Protein AF-A0A958SCT6-F1 (afdb_monomer_lite)

Radius of gyration: 17.22 Å; chains: 1; bounding box: 37×22×54 Å

Structure (mmCIF, N/CA/C/O backbone):
data_AF-A0A958SCT6-F1
#
_entry.id   AF-A0A958SCT6-F1
#
loop_
_atom_site.group_PDB
_atom_site.id
_atom_site.type_symbol
_atom_site.label_atom_id
_atom_site.label_alt_id
_atom_site.label_comp_id
_atom_site.label_asym_id
_atom_site.label_entity_id
_atom_site.label_seq_id
_atom_site.pdbx_PDB_ins_code
_atom_site.Cartn_x
_atom_site.Cartn_y
_atom_site.Cartn_z
_atom_site.occupancy
_atom_site.B_iso_or_equiv
_atom_site.auth_seq_id
_atom_site.auth_comp_id
_atom_site.auth_asym_id
_atom_site.auth_atom_id
_atom_site.pdbx_PDB_model_num
ATOM 1 N N . MET A 1 1 ? 23.611 -3.079 -30.876 1.00 68.25 1 MET A N 1
ATOM 2 C CA . MET A 1 1 ? 22.134 -3.069 -31.005 1.00 68.25 1 MET A CA 1
ATOM 3 C C . MET A 1 1 ? 21.491 -4.403 -30.625 1.00 68.25 1 MET A C 1
ATOM 5 O O . MET A 1 1 ? 20.599 -4.381 -29.790 1.00 68.25 1 MET A O 1
ATOM 9 N N . GLN A 1 2 ? 21.957 -5.552 -31.136 1.00 84.19 2 GLN A N 1
ATOM 10 C CA . GLN A 1 2 ? 21.370 -6.868 -30.806 1.00 84.19 2 GLN A CA 1
ATOM 11 C C . GLN A 1 2 ? 21.417 -7.214 -29.305 1.00 84.19 2 GLN A C 1
ATOM 13 O O . GLN A 1 2 ? 20.408 -7.617 -28.747 1.00 84.19 2 GLN A O 1
ATOM 18 N N . PHE A 1 3 ? 22.535 -6.954 -28.622 1.00 82.69 3 PHE A N 1
ATOM 19 C CA . PHE A 1 3 ? 22.671 -7.235 -27.185 1.00 82.69 3 PHE A CA 1
ATOM 20 C C . PHE A 1 3 ? 21.696 -6.433 -26.299 1.00 82.69 3 PHE A C 1
ATOM 22 O O . PHE A 1 3 ? 21.081 -6.975 -25.386 1.00 82.69 3 PHE A O 1
ATOM 29 N N . ILE A 1 4 ? 21.498 -5.146 -26.609 1.00 85.31 4 ILE A N 1
ATOM 30 C CA . ILE A 1 4 ? 20.549 -4.272 -25.896 1.00 85.31 4 ILE A CA 1
ATOM 31 C C . ILE A 1 4 ? 19.111 -4.758 -26.122 1.00 85.31 4 ILE A C 1
ATOM 33 O O . ILE A 1 4 ? 18.327 -4.824 -25.178 1.00 85.31 4 ILE A O 1
ATOM 37 N N . HIS A 1 5 ? 18.781 -5.161 -27.352 1.00 87.06 5 HIS A N 1
ATOM 38 C CA . HIS A 1 5 ? 17.481 -5.743 -27.680 1.00 87.06 5 HIS A CA 1
ATOM 39 C C . HIS A 1 5 ? 17.220 -7.053 -26.915 1.00 87.06 5 HIS A C 1
ATOM 41 O O . HIS A 1 5 ? 16.136 -7.224 -26.358 1.00 87.06 5 HIS A O 1
ATOM 47 N N . SER A 1 6 ? 18.218 -7.937 -26.807 1.00 84.81 6 SER A N 1
ATOM 48 C CA . SER A 1 6 ? 18.113 -9.173 -26.019 1.00 84.81 6 SER A CA 1
ATOM 49 C C . SER A 1 6 ? 17.880 -8.902 -24.531 1.00 84.81 6 SER A C 1
ATOM 51 O O . SER A 1 6 ? 17.065 -9.573 -23.908 1.00 84.81 6 SER A O 1
ATOM 53 N N . ILE A 1 7 ? 18.540 -7.893 -23.953 1.00 85.44 7 ILE A N 1
ATOM 54 C CA . ILE A 1 7 ? 18.320 -7.499 -22.551 1.00 85.44 7 ILE A CA 1
ATOM 55 C C . ILE A 1 7 ? 16.903 -6.951 -22.346 1.00 85.44 7 ILE A C 1
ATOM 57 O O . ILE A 1 7 ? 16.201 -7.381 -21.433 1.00 85.44 7 ILE A O 1
ATOM 61 N N . LEU A 1 8 ? 16.455 -6.034 -23.206 1.00 86.69 8 LEU A N 1
ATOM 62 C CA . LEU A 1 8 ? 15.123 -5.425 -23.109 1.00 86.69 8 LEU A CA 1
ATOM 63 C C . LEU A 1 8 ? 13.996 -6.456 -23.221 1.00 86.69 8 LEU A C 1
ATOM 65 O O . LEU A 1 8 ? 13.008 -6.352 -22.503 1.00 86.69 8 LEU A O 1
ATOM 69 N N . THR A 1 9 ? 14.150 -7.455 -24.089 1.00 90.38 9 THR A N 1
ATOM 70 C CA . THR A 1 9 ? 13.134 -8.494 -24.331 1.00 90.38 9 THR A CA 1
ATOM 71 C C . THR A 1 9 ? 13.124 -9.609 -23.287 1.00 90.38 9 THR A C 1
ATOM 73 O O . THR A 1 9 ? 12.136 -10.329 -23.196 1.00 90.38 9 THR A O 1
ATOM 76 N N . THR A 1 10 ? 14.171 -9.747 -22.471 1.00 87.19 10 THR A N 1
ATOM 77 C CA . THR A 1 10 ? 14.251 -10.788 -21.430 1.00 87.19 10 THR A CA 1
ATOM 78 C C . THR A 1 10 ? 14.034 -10.219 -20.030 1.00 87.19 10 THR A C 1
ATOM 80 O O . THR A 1 10 ? 13.172 -10.689 -19.291 1.00 87.19 10 THR A O 1
ATOM 83 N N . ILE A 1 11 ? 14.767 -9.165 -19.675 1.00 91.94 11 ILE A N 1
ATOM 84 C CA . ILE A 1 11 ? 14.757 -8.581 -18.329 1.00 91.94 11 ILE A CA 1
ATOM 85 C C . ILE A 1 11 ? 13.561 -7.640 -18.138 1.00 91.94 11 ILE A C 1
ATOM 87 O O . ILE A 1 11 ? 12.952 -7.617 -17.069 1.00 91.94 11 ILE A O 1
ATOM 91 N N . GLY A 1 12 ? 13.186 -6.889 -19.178 1.00 91.12 12 GLY A N 1
ATOM 92 C CA . GLY A 1 12 ? 12.049 -5.964 -19.127 1.00 91.12 12 GLY A CA 1
ATOM 93 C C . GLY A 1 12 ? 10.731 -6.655 -18.746 1.00 91.12 12 GLY A C 1
ATOM 94 O O . GLY A 1 12 ? 10.114 -6.264 -17.751 1.00 91.12 12 GLY A O 1
ATOM 95 N N . PRO A 1 13 ? 10.312 -7.712 -19.470 1.00 93.38 13 PRO A N 1
ATOM 96 C CA . PRO A 1 13 ? 9.092 -8.450 -19.154 1.00 93.38 13 PRO A CA 1
ATOM 97 C C . PRO A 1 13 ? 9.097 -9.083 -17.764 1.00 93.38 13 PRO A C 1
ATOM 99 O O . PRO A 1 13 ? 8.051 -9.115 -17.124 1.00 93.38 13 PRO A O 1
ATOM 102 N N . PHE A 1 14 ? 10.254 -9.543 -17.273 1.00 92.69 14 PHE A N 1
ATOM 103 C CA . PHE A 1 14 ? 10.368 -10.103 -15.927 1.00 92.69 14 PHE A CA 1
ATOM 104 C C . PHE A 1 14 ? 9.950 -9.090 -14.854 1.00 92.69 14 PHE A C 1
ATOM 106 O O . PHE A 1 14 ? 9.075 -9.382 -14.042 1.00 92.69 14 PHE A O 1
ATOM 113 N N . PHE A 1 15 ? 10.514 -7.878 -14.878 1.00 92.62 15 PHE A N 1
ATOM 114 C CA . PHE A 1 15 ? 10.157 -6.844 -13.904 1.00 92.62 15 PHE A CA 1
ATOM 115 C C . PHE A 1 15 ? 8.728 -6.332 -14.080 1.00 92.62 15 PHE A C 1
ATOM 117 O O . PHE A 1 15 ? 8.076 -6.008 -13.090 1.00 92.62 15 PHE A O 1
ATOM 124 N N . LEU A 1 16 ? 8.222 -6.292 -15.315 1.00 91.75 16 LEU A N 1
ATOM 125 C CA . LEU A 1 16 ? 6.832 -5.933 -15.579 1.00 91.75 16 LEU A CA 1
ATOM 126 C C . LEU A 1 16 ? 5.868 -6.961 -14.971 1.00 91.75 16 LEU A C 1
ATOM 128 O O . LEU A 1 16 ? 4.953 -6.579 -14.245 1.00 91.75 16 LEU A O 1
ATOM 132 N N . LEU A 1 17 ? 6.094 -8.255 -15.214 1.00 94.06 17 LEU A N 1
ATOM 133 C CA . LEU A 1 17 ? 5.283 -9.334 -14.645 1.00 94.06 17 LEU A CA 1
ATOM 134 C C . LEU A 1 17 ? 5.379 -9.368 -13.122 1.00 94.06 17 LEU A C 1
ATOM 136 O O . LEU A 1 17 ? 4.355 -9.495 -12.456 1.00 94.06 17 LEU A O 1
ATOM 140 N N . LEU A 1 18 ? 6.582 -9.206 -12.568 1.00 93.75 18 LEU A N 1
ATOM 141 C CA . LEU A 1 18 ? 6.782 -9.138 -11.124 1.00 93.75 18 LEU A CA 1
ATOM 142 C C . LEU A 1 18 ? 6.045 -7.938 -10.513 1.00 93.75 18 LEU A C 1
ATOM 144 O O . LEU A 1 18 ? 5.384 -8.086 -9.490 1.00 93.75 18 LEU A O 1
ATOM 148 N N . GLY A 1 19 ? 6.095 -6.771 -11.160 1.00 92.50 19 GLY A N 1
ATOM 149 C CA . GLY A 1 19 ? 5.351 -5.586 -10.734 1.00 92.50 19 GLY A CA 1
ATOM 150 C C . GLY A 1 19 ? 3.836 -5.809 -10.735 1.00 92.50 19 GLY A C 1
ATOM 151 O O . GLY A 1 19 ? 3.167 -5.469 -9.762 1.00 92.50 19 GLY A O 1
ATOM 152 N N . VAL A 1 20 ? 3.295 -6.438 -11.785 1.00 94.00 20 VAL A N 1
ATOM 153 C CA . VAL A 1 20 ? 1.867 -6.795 -11.857 1.00 94.00 20 VAL A CA 1
ATOM 154 C C . VAL A 1 20 ? 1.492 -7.819 -10.783 1.00 94.00 20 VAL A C 1
ATOM 156 O O . VAL A 1 20 ? 0.466 -7.656 -10.128 1.00 94.00 20 VAL A O 1
ATOM 159 N N . LEU A 1 21 ? 2.318 -8.846 -10.567 1.00 95.62 21 LEU A N 1
ATOM 160 C CA . LEU A 1 21 ? 2.086 -9.867 -9.545 1.00 95.62 21 LEU A CA 1
ATOM 161 C C . LEU A 1 21 ? 2.007 -9.245 -8.146 1.00 95.62 21 LEU A C 1
ATOM 163 O O . LEU A 1 21 ? 1.055 -9.513 -7.417 1.00 95.62 21 LEU A O 1
ATOM 167 N N . ILE A 1 22 ? 2.975 -8.391 -7.796 1.00 94.69 22 ILE A N 1
ATOM 168 C CA . ILE A 1 22 ? 2.999 -7.687 -6.509 1.00 94.69 22 ILE A CA 1
ATOM 169 C C . ILE A 1 22 ? 1.772 -6.781 -6.381 1.00 94.69 22 ILE A C 1
ATOM 171 O O . ILE A 1 22 ? 1.088 -6.827 -5.366 1.00 94.69 22 ILE A O 1
ATOM 175 N N . PHE A 1 23 ? 1.440 -6.008 -7.421 1.00 94.69 23 PHE A N 1
ATOM 176 C CA . PHE A 1 23 ? 0.243 -5.166 -7.417 1.00 94.69 23 PHE A CA 1
ATOM 177 C C . PHE A 1 23 ? -1.023 -5.973 -7.100 1.00 94.69 23 PHE A C 1
ATOM 179 O O . PHE A 1 23 ? -1.796 -5.584 -6.227 1.00 94.69 23 PHE A O 1
ATOM 186 N N . VAL A 1 24 ? -1.226 -7.105 -7.782 1.00 96.44 24 VAL A N 1
ATOM 187 C CA . VAL A 1 24 ? -2.394 -7.969 -7.562 1.00 96.44 24 VAL A CA 1
ATOM 188 C C . VAL A 1 24 ? -2.377 -8.582 -6.159 1.00 96.44 24 VAL A C 1
ATOM 190 O O . VAL A 1 24 ? -3.428 -8.657 -5.529 1.00 96.44 24 VAL A O 1
ATOM 193 N N . HIS A 1 25 ? -1.210 -8.984 -5.652 1.00 95.94 25 HIS A N 1
ATOM 194 C CA . HIS A 1 25 ? -1.057 -9.534 -4.304 1.00 95.94 25 HIS A CA 1
ATOM 195 C C . HIS A 1 25 ? -1.473 -8.528 -3.220 1.00 95.94 25 HIS A C 1
ATOM 197 O O . HIS A 1 25 ? -2.368 -8.810 -2.420 1.00 95.94 25 HIS A O 1
ATOM 2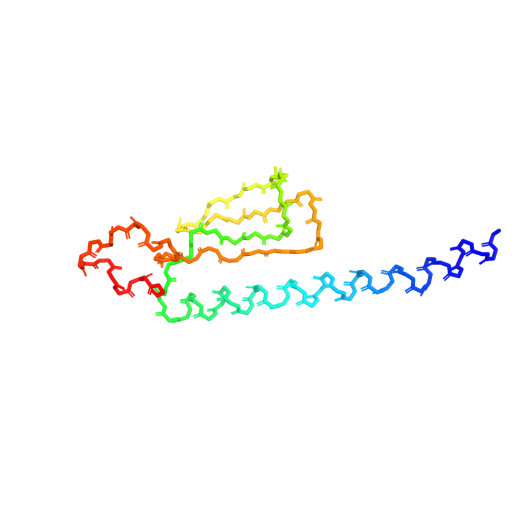03 N N . GLU A 1 26 ? -0.899 -7.323 -3.246 1.00 96.44 26 GLU A N 1
ATOM 204 C CA . GLU A 1 26 ? -1.226 -6.260 -2.288 1.00 96.44 26 GLU A CA 1
ATOM 205 C C . GLU A 1 26 ? -2.686 -5.820 -2.420 1.00 96.44 26 GLU A C 1
ATOM 207 O O . GLU A 1 26 ? -3.384 -5.589 -1.431 1.00 96.44 26 GLU A O 1
ATOM 212 N N . PHE A 1 27 ? -3.192 -5.734 -3.652 1.00 96.06 27 PHE A N 1
ATOM 213 C CA . PHE A 1 27 ? -4.592 -5.409 -3.893 1.00 96.06 27 PHE A CA 1
ATOM 214 C C . PHE A 1 27 ? -5.537 -6.491 -3.349 1.00 96.06 27 PHE A C 1
ATOM 216 O O . PHE A 1 27 ? -6.606 -6.164 -2.835 1.00 96.06 27 PHE A O 1
ATOM 223 N N . GLY A 1 28 ? -5.125 -7.761 -3.384 1.00 97.44 28 GLY A N 1
ATOM 224 C CA . GLY A 1 28 ? -5.831 -8.866 -2.743 1.00 97.44 28 GLY A CA 1
ATOM 225 C C . GLY A 1 28 ? -5.963 -8.662 -1.234 1.00 97.44 28 GLY A C 1
ATOM 226 O O . GLY A 1 28 ? -7.079 -8.688 -0.715 1.00 97.44 28 GLY A O 1
ATOM 227 N N . HIS A 1 29 ? -4.857 -8.371 -0.541 1.00 96.62 29 HIS A N 1
ATOM 228 C CA . HIS A 1 29 ? -4.882 -8.037 0.889 1.00 96.62 29 HIS A CA 1
ATOM 229 C C . HIS A 1 29 ? -5.793 -6.846 1.186 1.00 96.62 29 HIS A C 1
ATOM 231 O O . HIS A 1 29 ? -6.608 -6.900 2.107 1.00 96.62 29 HIS A O 1
ATOM 237 N N . PHE A 1 30 ? -5.704 -5.794 0.372 1.00 97.38 30 PHE A N 1
ATOM 238 C CA . PHE A 1 30 ? -6.540 -4.608 0.510 1.00 97.38 30 PHE A CA 1
ATOM 239 C C . PHE A 1 30 ? -8.034 -4.927 0.388 1.00 97.38 30 PHE A C 1
ATOM 241 O O .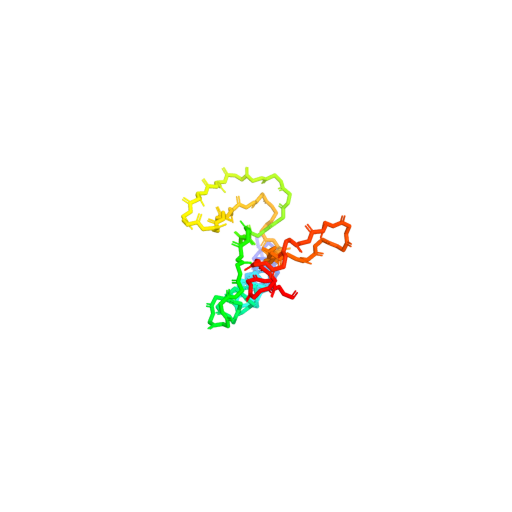 PHE A 1 30 ? -8.813 -4.537 1.257 1.00 97.38 30 PHE A O 1
ATOM 248 N N . ILE A 1 31 ? -8.444 -5.650 -0.659 1.00 97.69 31 ILE A N 1
ATOM 249 C CA . ILE A 1 31 ? -9.852 -6.017 -0.861 1.00 97.69 31 ILE A CA 1
ATOM 250 C C . ILE A 1 31 ? -10.351 -6.877 0.294 1.00 97.69 31 ILE A C 1
ATOM 252 O O . ILE A 1 31 ? -11.418 -6.593 0.834 1.00 97.69 31 ILE A O 1
ATOM 256 N N . VAL A 1 32 ? -9.595 -7.909 0.673 1.00 97.44 32 VAL A N 1
ATOM 257 C CA . VAL A 1 32 ? -9.995 -8.839 1.735 1.00 97.44 32 VAL A CA 1
ATOM 258 C C . VAL A 1 32 ? -10.151 -8.095 3.063 1.00 97.44 32 VAL A C 1
ATOM 260 O O . VAL A 1 32 ? -11.190 -8.229 3.705 1.00 97.44 32 VAL A O 1
ATOM 263 N N . ALA A 1 33 ? -9.202 -7.229 3.430 1.00 96.81 33 ALA A N 1
ATOM 264 C CA . ALA A 1 33 ? -9.305 -6.402 4.632 1.00 96.81 33 ALA A CA 1
ATOM 265 C C . ALA A 1 33 ? -10.567 -5.524 4.614 1.00 96.81 33 ALA A C 1
ATOM 267 O O . ALA A 1 33 ? -11.364 -5.547 5.552 1.00 96.81 33 ALA A O 1
ATOM 268 N N . LYS A 1 34 ? -10.811 -4.804 3.509 1.00 95.94 34 LYS A N 1
ATOM 269 C CA . LYS A 1 34 ? -12.007 -3.959 3.367 1.00 95.94 34 LYS A CA 1
ATOM 270 C C . LYS A 1 34 ? -13.306 -4.768 3.389 1.00 95.94 34 LYS A C 1
ATOM 272 O O . LYS A 1 34 ? -14.300 -4.262 3.903 1.00 95.94 34 LYS A O 1
ATOM 277 N N . PHE A 1 35 ? -13.304 -5.990 2.859 1.00 97.00 35 PHE A N 1
ATOM 278 C CA . PHE A 1 35 ? -14.462 -6.885 2.848 1.00 97.00 35 PHE A CA 1
ATOM 279 C C . PHE A 1 35 ? -14.836 -7.368 4.255 1.00 97.00 35 PHE A C 1
ATOM 281 O O . PHE A 1 35 ? -16.013 -7.375 4.600 1.00 97.00 35 PHE A O 1
ATOM 288 N N . PHE A 1 36 ? -13.846 -7.698 5.088 1.00 96.31 36 PHE A N 1
ATOM 289 C CA . PHE A 1 36 ? -14.060 -8.098 6.484 1.00 96.31 36 PHE A CA 1
ATOM 290 C C . PHE A 1 36 ? -14.246 -6.917 7.451 1.00 96.31 36 PHE A C 1
ATOM 292 O O . PHE A 1 36 ? -14.369 -7.123 8.653 1.00 96.31 36 PHE A O 1
ATOM 299 N N . GLY A 1 37 ? -14.289 -5.679 6.949 1.00 95.12 37 GLY A N 1
ATOM 300 C CA . GLY A 1 37 ? -14.469 -4.486 7.779 1.00 95.12 37 GLY A CA 1
ATOM 301 C C . GLY A 1 37 ? -13.200 -4.012 8.494 1.00 95.12 37 GLY A C 1
ATOM 302 O O . GLY A 1 37 ? -13.262 -3.038 9.242 1.00 95.12 37 GLY A O 1
ATOM 303 N N . VAL A 1 38 ? -12.044 -4.622 8.224 1.00 96.94 38 VAL A N 1
ATOM 304 C CA . VAL A 1 38 ? -10.754 -4.165 8.749 1.00 96.94 38 VAL A CA 1
ATOM 305 C C . VAL A 1 38 ? -10.415 -2.805 8.135 1.00 96.94 38 VAL A C 1
ATOM 307 O O . VAL A 1 38 ? -10.498 -2.588 6.916 1.00 96.94 38 VAL A O 1
ATOM 310 N N . ARG A 1 39 ? -10.038 -1.842 8.981 1.00 96.12 39 ARG A N 1
ATOM 311 C CA . ARG A 1 39 ? -9.584 -0.531 8.512 1.00 96.12 39 ARG A CA 1
ATOM 312 C C . ARG A 1 39 ? -8.194 -0.673 7.911 1.00 96.12 39 ARG A C 1
ATOM 314 O O . ARG A 1 39 ? -7.282 -1.201 8.529 1.00 96.12 39 ARG A O 1
ATOM 321 N N . VAL A 1 40 ? -8.018 -0.135 6.710 1.00 97.69 40 VAL A N 1
ATOM 322 C CA . VAL A 1 40 ? -6.703 -0.025 6.074 1.00 97.69 40 VAL A CA 1
ATOM 323 C C . VAL A 1 40 ? -6.243 1.418 6.194 1.00 97.69 40 VAL A C 1
ATOM 325 O O . VAL A 1 40 ? -6.882 2.297 5.615 1.00 97.69 40 VAL A O 1
ATOM 328 N N . GLU A 1 41 ? -5.141 1.652 6.904 1.00 96.94 41 GLU A N 1
ATOM 329 C CA . GLU A 1 41 ? -4.540 2.978 7.088 1.00 96.94 41 GLU A CA 1
ATOM 330 C C . GLU A 1 41 ? -3.787 3.429 5.824 1.00 96.94 41 GLU A C 1
ATOM 332 O O . GLU A 1 41 ? -3.870 4.590 5.405 1.00 96.94 41 GLU A O 1
ATOM 337 N N . VAL A 1 42 ? -3.045 2.509 5.195 1.00 97.38 42 VAL A N 1
ATOM 338 C CA . VAL A 1 42 ? -2.219 2.795 4.013 1.00 97.38 42 VAL A CA 1
ATOM 339 C C . VAL A 1 42 ? -2.315 1.662 3.001 1.00 97.38 42 VAL A C 1
ATOM 341 O O . VAL A 1 42 ? -2.148 0.501 3.348 1.00 97.38 42 VAL A O 1
ATOM 344 N N . PHE A 1 43 ? -2.516 2.022 1.738 1.00 97.81 43 PHE A N 1
ATOM 345 C CA . PHE A 1 43 ? -2.311 1.145 0.592 1.00 97.81 43 PHE A CA 1
ATOM 346 C C . PHE A 1 43 ? -1.235 1.782 -0.287 1.00 97.81 43 PHE A C 1
ATOM 348 O O . PHE A 1 43 ? -1.460 2.860 -0.840 1.00 97.81 43 PHE A O 1
ATOM 355 N N . SER A 1 44 ? -0.051 1.178 -0.377 1.00 97.69 44 SER A N 1
ATOM 356 C CA . SER A 1 44 ? 1.067 1.720 -1.154 1.00 97.69 44 SER A CA 1
ATOM 357 C C . SER A 1 44 ? 1.449 0.791 -2.289 1.00 97.69 44 SER A C 1
ATOM 359 O O . SER A 1 44 ? 1.740 -0.380 -2.063 1.00 97.69 44 SER A O 1
ATOM 361 N N . LEU A 1 45 ? 1.536 1.353 -3.491 1.00 96.00 45 LEU A N 1
ATOM 362 C CA . LEU A 1 45 ? 2.219 0.734 -4.616 1.00 96.00 45 LEU A CA 1
ATOM 363 C C . LEU A 1 45 ? 3.663 1.212 -4.631 1.00 96.00 45 LEU A C 1
ATOM 365 O O . LEU A 1 45 ? 3.940 2.410 -4.736 1.00 96.00 45 LEU A O 1
ATOM 369 N N . GLY A 1 46 ? 4.580 0.266 -4.497 1.00 94.88 46 GLY A N 1
ATOM 370 C CA . GLY A 1 46 ? 5.993 0.529 -4.311 1.00 94.88 46 GLY A CA 1
ATOM 371 C C . GLY A 1 46 ? 6.393 0.879 -2.875 1.00 94.88 46 GLY A C 1
ATOM 372 O O . GLY A 1 46 ? 5.560 1.039 -1.976 1.00 94.88 46 GLY A O 1
ATOM 373 N N . PHE A 1 47 ? 7.702 1.056 -2.690 1.00 93.31 47 PHE A N 1
ATOM 374 C CA . PHE A 1 47 ? 8.351 1.368 -1.415 1.00 93.31 47 PHE A CA 1
ATOM 375 C C . PHE A 1 47 ? 9.102 2.706 -1.422 1.00 93.31 47 PHE A C 1
ATOM 377 O O . PHE A 1 47 ? 9.398 3.295 -2.468 1.00 93.31 47 PHE A O 1
ATOM 384 N N . GLY A 1 48 ? 9.468 3.156 -0.219 1.00 93.00 48 GLY A N 1
ATOM 385 C CA . GLY A 1 48 ? 10.335 4.308 0.002 1.00 93.00 48 GLY A CA 1
ATOM 386 C C . GLY A 1 48 ? 9.594 5.641 -0.064 1.00 93.00 48 GLY A C 1
ATOM 387 O O . GLY A 1 48 ? 8.489 5.790 0.457 1.00 93.00 48 GLY A O 1
ATOM 388 N N . LYS A 1 49 ? 10.235 6.647 -0.670 1.00 95.19 49 LYS A N 1
ATOM 389 C CA . LYS A 1 49 ? 9.678 8.000 -0.768 1.00 95.19 49 LYS A CA 1
ATOM 390 C C . LYS A 1 49 ? 8.385 7.982 -1.589 1.00 95.19 49 LYS A C 1
ATOM 392 O O . LYS A 1 49 ? 8.394 7.564 -2.745 1.00 95.19 49 LYS A O 1
ATOM 397 N N . LYS A 1 50 ? 7.299 8.496 -1.010 1.00 96.12 50 LYS A N 1
ATOM 398 C CA . LYS A 1 50 ? 6.010 8.670 -1.693 1.00 96.12 50 LYS A CA 1
ATOM 399 C C . LYS A 1 50 ? 6.140 9.768 -2.749 1.00 96.12 50 LYS A C 1
ATOM 401 O O . LYS A 1 50 ? 6.544 10.884 -2.428 1.00 96.12 50 LYS A O 1
ATOM 406 N N . ILE A 1 51 ? 5.820 9.440 -3.995 1.00 96.88 51 ILE A N 1
ATOM 407 C CA . ILE A 1 51 ? 5.742 10.395 -5.106 1.00 96.88 51 ILE A CA 1
ATOM 408 C C . ILE A 1 51 ? 4.362 11.046 -5.105 1.00 96.88 51 ILE A C 1
ATOM 410 O O . ILE A 1 51 ? 4.251 12.264 -5.197 1.00 96.88 51 ILE A O 1
ATOM 414 N N . LEU A 1 52 ? 3.317 10.228 -4.966 1.00 96.69 52 LEU A N 1
ATOM 415 C CA . LEU A 1 52 ? 1.932 10.676 -4.884 1.00 96.69 52 LEU A CA 1
ATOM 416 C C . LEU A 1 52 ? 1.271 10.053 -3.662 1.00 96.69 52 LEU A C 1
ATOM 418 O O . LEU A 1 52 ? 1.501 8.885 -3.344 1.00 96.69 52 LEU A O 1
ATOM 422 N N . GLN A 1 53 ? 0.425 10.832 -2.997 1.00 97.31 53 GLN A N 1
ATOM 423 C CA . GLN A 1 53 ? -0.449 10.328 -1.951 1.00 97.31 53 GLN A CA 1
ATOM 424 C C . GLN A 1 53 ? -1.821 10.981 -2.043 1.00 97.31 53 GLN A C 1
ATOM 426 O O . GLN A 1 53 ? -1.939 12.181 -2.287 1.00 97.31 53 GLN A O 1
ATOM 431 N N . TYR A 1 54 ? -2.857 10.191 -1.802 1.00 97.88 54 TYR A N 1
ATOM 432 C CA . TYR A 1 54 ? -4.228 10.664 -1.736 1.00 97.88 54 TYR A CA 1
ATOM 433 C C . TYR A 1 54 ? -4.967 9.919 -0.629 1.00 97.88 54 TYR A C 1
ATOM 435 O O . TYR A 1 54 ? -4.902 8.695 -0.551 1.00 97.88 54 TYR A O 1
ATOM 443 N N . LYS A 1 55 ? -5.663 10.648 0.246 1.00 97.88 55 LYS A N 1
ATOM 444 C CA . LYS A 1 55 ? -6.434 10.054 1.342 1.00 97.88 55 LYS A CA 1
ATOM 445 C C . LYS A 1 55 ? -7.918 10.042 0.993 1.00 97.88 55 LYS A C 1
ATOM 447 O O . LYS A 1 55 ? -8.470 11.076 0.627 1.00 97.88 55 LYS A O 1
ATOM 452 N N . LYS A 1 56 ? -8.564 8.885 1.154 1.00 97.19 56 LYS A N 1
ATOM 453 C CA . LYS A 1 56 ? -10.016 8.724 1.013 1.00 97.19 56 LYS A CA 1
ATOM 454 C C . LYS A 1 56 ? -10.541 7.783 2.094 1.00 97.19 56 LYS A C 1
ATOM 456 O O . LYS A 1 56 ? -10.177 6.609 2.129 1.00 97.19 56 LYS A O 1
ATOM 461 N N . GLY A 1 57 ? -11.420 8.310 2.947 1.00 95.44 57 GLY A N 1
ATOM 462 C CA . GLY A 1 57 ? -11.858 7.621 4.162 1.00 95.44 57 GLY A CA 1
ATOM 463 C C . GLY A 1 57 ? -10.668 7.350 5.084 1.00 95.44 57 GLY A C 1
ATOM 464 O O . GLY A 1 57 ? -9.838 8.236 5.310 1.00 95.44 57 GLY A O 1
ATOM 465 N N . ASP A 1 58 ? -10.557 6.110 5.549 1.00 95.00 58 ASP A N 1
ATOM 466 C CA . ASP A 1 58 ? -9.475 5.672 6.440 1.00 95.00 58 ASP A CA 1
ATOM 467 C C . ASP A 1 58 ? -8.167 5.362 5.703 1.00 95.00 58 ASP A C 1
ATOM 469 O O . ASP A 1 58 ? -7.107 5.307 6.320 1.00 95.00 58 ASP A O 1
ATOM 473 N N . THR A 1 59 ? -8.223 5.204 4.377 1.00 98.00 59 THR A N 1
ATOM 474 C CA . THR A 1 59 ? -7.098 4.710 3.580 1.00 98.00 59 THR A CA 1
ATOM 475 C C . THR A 1 59 ? -6.345 5.837 2.890 1.00 98.00 59 THR A C 1
ATOM 477 O O . THR A 1 59 ? -6.914 6.652 2.157 1.00 98.00 59 THR A O 1
ATOM 480 N N . THR A 1 60 ? -5.027 5.844 3.081 1.00 98.25 60 THR A N 1
ATOM 481 C CA . THR A 1 60 ? -4.093 6.663 2.305 1.00 98.25 60 THR A CA 1
ATOM 482 C C . THR A 1 60 ? -3.503 5.834 1.168 1.00 98.25 60 THR A C 1
ATOM 484 O O . THR A 1 60 ? -2.703 4.930 1.400 1.00 98.25 60 THR A O 1
ATOM 487 N N . TYR A 1 61 ? -3.880 6.160 -0.063 1.00 97.75 61 TYR A N 1
ATOM 488 C CA . TYR A 1 61 ? -3.371 5.550 -1.287 1.00 97.75 61 TYR A CA 1
ATOM 489 C C . TYR A 1 61 ? -2.054 6.221 -1.665 1.00 97.75 61 TYR A C 1
ATOM 491 O O . TYR A 1 61 ? -2.002 7.446 -1.782 1.00 97.75 61 TYR A O 1
ATOM 499 N N . CYS A 1 62 ? -0.992 5.440 -1.832 1.00 97.69 62 CYS A N 1
ATOM 500 C CA . CYS A 1 62 ? 0.350 5.937 -2.113 1.00 97.69 62 CYS A CA 1
ATOM 501 C C . CYS A 1 62 ? 0.903 5.315 -3.396 1.00 97.69 62 CYS A C 1
ATOM 503 O O . CYS A 1 62 ? 0.729 4.123 -3.644 1.00 97.69 62 CYS A O 1
ATOM 505 N N . LEU A 1 63 ? 1.624 6.121 -4.170 1.00 96.50 63 LEU A N 1
ATOM 506 C CA . LEU A 1 63 ? 2.540 5.651 -5.201 1.00 96.50 63 LEU A CA 1
ATOM 507 C C . LEU A 1 63 ? 3.949 6.080 -4.803 1.00 96.50 63 LEU A C 1
ATOM 509 O O . LEU A 1 63 ? 4.202 7.275 -4.623 1.00 96.50 63 LEU A O 1
ATOM 513 N N . SER A 1 64 ? 4.850 5.119 -4.642 1.00 96.12 64 SER A N 1
ATOM 514 C CA . SER A 1 64 ? 6.191 5.332 -4.096 1.00 96.12 64 SER A CA 1
ATOM 515 C C . SER A 1 64 ? 7.286 5.121 -5.143 1.00 96.12 64 SER A C 1
ATOM 517 O O . SER A 1 64 ? 7.058 4.533 -6.197 1.00 96.12 64 SER A O 1
ATOM 519 N N . LEU A 1 65 ? 8.482 5.645 -4.863 1.00 94.62 65 LEU A N 1
ATOM 520 C CA . LEU A 1 65 ? 9.582 5.738 -5.826 1.00 94.62 65 LEU A CA 1
ATOM 521 C C . LEU A 1 65 ? 10.087 4.387 -6.338 1.00 94.62 65 LEU A C 1
ATOM 523 O O . LEU A 1 65 ? 10.495 4.297 -7.491 1.00 94.62 65 L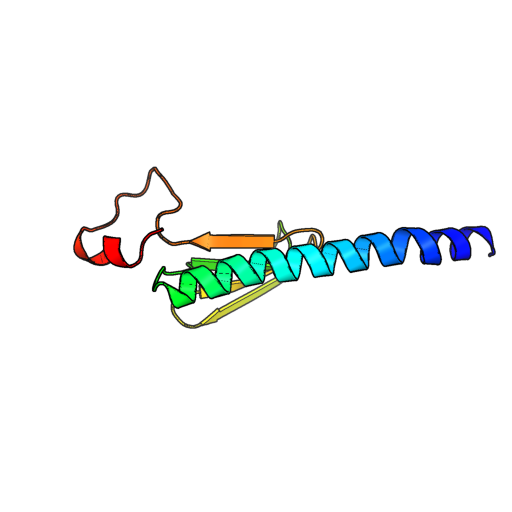EU A O 1
ATOM 527 N N . ILE A 1 66 ? 10.088 3.357 -5.492 1.00 93.38 66 ILE A N 1
ATOM 528 C CA . ILE A 1 66 ? 10.591 2.032 -5.855 1.00 93.38 66 ILE A CA 1
ATOM 529 C C . ILE A 1 66 ? 9.397 1.173 -6.283 1.00 93.38 66 ILE A C 1
ATOM 531 O O . ILE A 1 66 ? 8.643 0.761 -5.406 1.00 93.38 66 ILE A O 1
ATOM 535 N N . PRO A 1 67 ? 9.209 0.869 -7.582 1.00 84.88 67 PRO A N 1
ATOM 536 C CA . PRO A 1 67 ? 7.993 0.216 -8.079 1.00 84.88 67 PRO A CA 1
ATOM 537 C C . PRO A 1 67 ? 7.937 -1.295 -7.804 1.00 84.88 67 PRO A C 1
ATOM 539 O O . PRO A 1 67 ? 6.882 -1.905 -7.944 1.00 84.88 67 PRO A O 1
ATOM 542 N N . LEU A 1 68 ? 9.060 -1.915 -7.432 1.00 87.88 68 LEU A N 1
ATOM 543 C CA . LEU A 1 68 ? 9.165 -3.354 -7.173 1.00 87.88 68 LEU A CA 1
ATOM 544 C C . LEU A 1 68 ? 8.751 -3.674 -5.737 1.00 87.88 68 LEU A C 1
ATOM 546 O O . LEU A 1 68 ? 9.588 -3.991 -4.893 1.00 87.88 68 LEU A O 1
ATOM 550 N N . GLY A 1 69 ? 7.462 -3.513 -5.450 1.00 90.12 69 GLY A N 1
ATOM 551 C CA . GLY A 1 69 ? 6.963 -3.657 -4.096 1.00 90.12 69 GLY A CA 1
ATOM 552 C C . GLY A 1 69 ? 5.604 -3.031 -3.848 1.00 90.12 69 GLY A C 1
ATOM 553 O O . GLY A 1 69 ? 4.956 -2.506 -4.750 1.00 90.12 69 GLY A O 1
ATOM 554 N N . GLY A 1 70 ? 5.212 -3.042 -2.586 1.00 94.81 70 GLY A N 1
ATOM 555 C CA . GLY A 1 70 ? 3.990 -2.442 -2.089 1.00 94.81 70 GLY A CA 1
ATOM 556 C C . GLY A 1 70 ? 3.722 -2.930 -0.676 1.00 94.81 70 GLY A C 1
ATOM 557 O O . GLY A 1 70 ? 4.423 -3.808 -0.179 1.00 94.81 70 GLY A O 1
ATOM 558 N N . TYR A 1 71 ? 2.765 -2.304 -0.007 1.00 96.06 71 TYR A N 1
ATOM 559 C CA . TYR A 1 71 ? 2.304 -2.787 1.287 1.00 96.06 71 TYR A CA 1
ATOM 560 C C . TYR A 1 71 ? 0.894 -2.294 1.591 1.00 96.06 71 TYR A C 1
ATOM 562 O O . TYR A 1 71 ? 0.494 -1.187 1.200 1.00 96.06 71 TYR A O 1
ATOM 570 N N . VAL A 1 72 ? 0.180 -3.097 2.372 1.00 97.06 72 VAL A N 1
ATOM 571 C CA . VAL A 1 72 ? -1.080 -2.739 3.017 1.00 97.06 72 VAL A CA 1
ATOM 572 C C . VAL A 1 72 ? -0.829 -2.621 4.512 1.00 97.06 72 VAL A C 1
ATOM 574 O O . VAL A 1 72 ? -0.461 -3.597 5.150 1.00 97.06 72 VAL A O 1
ATOM 577 N N . LYS A 1 73 ? -1.008 -1.423 5.071 1.00 95.75 73 LYS A N 1
ATOM 578 C CA . LYS A 1 73 ? -0.961 -1.214 6.520 1.00 95.75 73 LYS A CA 1
ATOM 579 C C . LYS A 1 73 ? -2.376 -1.281 7.069 1.00 95.75 73 LYS A C 1
ATOM 581 O O . LYS A 1 73 ? -3.165 -0.358 6.829 1.00 95.75 73 LYS A O 1
ATOM 586 N N . MET A 1 74 ? -2.692 -2.357 7.772 1.00 95.88 74 MET A N 1
ATOM 587 C CA . MET A 1 74 ? -3.979 -2.549 8.421 1.00 95.88 74 MET A CA 1
ATOM 588 C C . MET A 1 74 ? -3.961 -1.917 9.811 1.00 95.88 74 MET A C 1
ATOM 590 O O . MET A 1 74 ? -2.921 -1.738 10.450 1.00 95.88 74 MET A O 1
ATOM 594 N N . TYR A 1 75 ? -5.133 -1.491 10.259 1.00 95.25 75 TYR A N 1
ATOM 595 C CA . TYR A 1 75 ? -5.309 -1.015 11.615 1.00 95.25 75 TYR A CA 1
ATOM 596 C C . TYR A 1 75 ? -5.058 -2.181 12.574 1.00 95.25 75 TYR A C 1
ATOM 598 O O . TYR A 1 75 ? -5.602 -3.258 12.371 1.00 95.25 75 TYR A O 1
ATOM 606 N N . GLY A 1 76 ? -4.213 -1.966 13.579 1.00 92.06 76 GLY A N 1
ATOM 607 C CA . GLY A 1 76 ? -3.812 -3.005 14.531 1.00 92.06 76 GLY A CA 1
ATOM 608 C C . GLY A 1 76 ? -2.574 -3.825 14.169 1.00 92.06 76 GLY A C 1
ATOM 609 O O . GLY A 1 76 ? -2.099 -4.574 15.013 1.00 92.06 76 GLY A O 1
ATOM 610 N N . ASP A 1 77 ? -1.960 -3.597 13.002 1.00 91.50 77 ASP A N 1
ATOM 611 C CA . ASP A 1 77 ? -0.679 -4.237 12.642 1.00 91.50 77 ASP A CA 1
ATOM 612 C C . ASP A 1 77 ? 0.498 -3.824 13.549 1.00 91.50 77 ASP A C 1
ATOM 614 O O . ASP A 1 77 ? 1.552 -4.459 13.533 1.00 91.50 77 ASP A O 1
ATOM 618 N N . ASP A 1 78 ? 0.366 -2.730 14.308 1.00 90.75 78 ASP A N 1
ATOM 619 C CA . ASP A 1 78 ? 1.398 -2.274 15.241 1.00 90.75 78 ASP A CA 1
ATOM 620 C C . ASP A 1 78 ? 1.190 -2.921 16.622 1.00 90.75 78 ASP A C 1
ATOM 622 O O . ASP A 1 78 ? 0.284 -2.504 17.350 1.00 90.75 78 ASP A O 1
ATOM 626 N N . PRO A 1 79 ? 2.036 -3.888 17.031 1.00 85.88 79 PRO A N 1
ATOM 627 C CA . PRO A 1 79 ? 1.855 -4.620 18.283 1.00 85.88 79 PRO A CA 1
ATOM 628 C C . PRO A 1 79 ? 2.051 -3.745 19.527 1.00 85.88 79 PRO A C 1
ATOM 630 O O . PRO A 1 79 ? 1.683 -4.154 20.625 1.00 85.88 79 PRO A O 1
ATOM 633 N N . ASN A 1 80 ? 2.639 -2.553 19.380 1.00 89.94 80 ASN A N 1
ATOM 634 C CA . ASN A 1 80 ? 2.873 -1.633 20.493 1.00 89.94 80 ASN A CA 1
ATOM 635 C C . ASN A 1 80 ? 1.739 -0.616 20.669 1.00 89.94 80 ASN A C 1
ATOM 637 O O . ASN A 1 80 ? 1.783 0.201 21.589 1.00 89.94 80 ASN A O 1
ATOM 641 N N . LYS A 1 81 ? 0.743 -0.617 19.777 1.00 88.38 81 LYS A N 1
ATOM 642 C CA . LYS A 1 81 ? -0.357 0.341 19.804 1.00 88.38 81 LYS A CA 1
ATOM 643 C C . LYS A 1 81 ? -1.565 -0.285 20.491 1.00 88.38 81 LYS A C 1
ATOM 645 O O . LYS A 1 81 ? -2.200 -1.183 19.949 1.00 88.38 81 LYS A O 1
ATOM 650 N N . GLU A 1 82 ? -1.915 0.222 21.670 1.00 89.94 82 GLU A N 1
ATOM 651 C CA . GLU A 1 82 ? 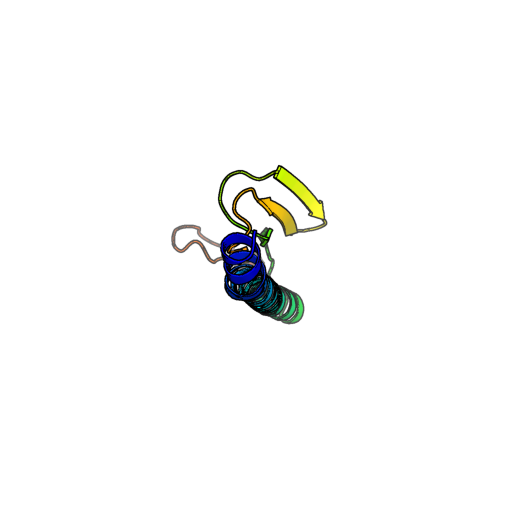-3.156 -0.176 22.335 1.00 89.94 82 GLU A CA 1
ATOM 652 C C . GLU A 1 82 ? -4.372 0.281 21.519 1.00 89.94 82 GLU A C 1
ATOM 654 O O . GLU A 1 82 ? -4.512 1.460 21.180 1.00 89.94 82 GLU A O 1
ATOM 659 N N . ILE A 1 83 ? -5.260 -0.664 21.204 1.00 92.00 83 ILE A N 1
ATOM 660 C CA . ILE A 1 83 ? -6.488 -0.406 20.450 1.00 92.00 83 ILE A CA 1
ATOM 661 C C . ILE A 1 83 ? -7.659 -0.302 21.437 1.00 92.00 83 ILE A C 1
ATOM 663 O O . ILE A 1 83 ? -7.927 -1.271 22.163 1.00 92.00 83 ILE A O 1
ATOM 667 N N . PRO A 1 84 ? -8.391 0.830 21.466 1.00 92.88 84 PRO A N 1
ATOM 668 C CA . PRO A 1 84 ? -9.596 0.968 22.277 1.00 92.88 84 PRO A CA 1
ATOM 669 C C . PRO A 1 84 ? -10.582 -0.173 22.007 1.00 92.88 84 PRO A C 1
ATOM 671 O O . PRO A 1 84 ? -10.779 -0.559 20.856 1.00 92.88 84 PRO A O 1
ATOM 674 N N . LYS A 1 85 ? -11.246 -0.691 23.050 1.00 90.38 85 LYS A N 1
ATOM 675 C CA . LYS A 1 85 ? -12.172 -1.841 22.938 1.00 90.38 85 LYS A CA 1
ATOM 676 C C . LYS A 1 85 ? -13.241 -1.663 21.857 1.00 90.38 85 LYS A C 1
ATOM 678 O O . LYS A 1 85 ? -13.604 -2.617 21.183 1.00 90.38 85 LYS A O 1
ATOM 683 N N . GLU A 1 86 ? -13.709 -0.435 21.675 1.00 92.38 86 GLU A N 1
ATOM 684 C CA . GLU A 1 86 ? -14.744 -0.060 20.704 1.00 92.38 86 GLU A CA 1
ATOM 685 C C . GLU A 1 86 ? -14.264 -0.161 19.244 1.00 92.38 86 GLU A C 1
ATOM 687 O O . GLU A 1 86 ? -15.064 -0.347 18.322 1.00 92.38 86 GLU A O 1
ATOM 692 N N . GLU A 1 87 ? -12.950 -0.072 19.028 1.00 92.38 87 GLU A N 1
ATOM 693 C CA . GLU A 1 87 ? -12.322 -0.087 17.709 1.00 92.38 87 GLU A CA 1
ATOM 694 C C . GLU A 1 87 ? -11.694 -1.433 17.334 1.00 92.38 87 GLU A C 1
ATOM 696 O O . GLU A 1 87 ? -11.311 -1.613 16.179 1.00 92.38 87 GLU A O 1
ATOM 701 N N . GLN A 1 88 ? -11.638 -2.393 18.263 1.00 90.12 88 GLN A N 1
ATOM 702 C CA . GLN A 1 88 ? -11.056 -3.722 18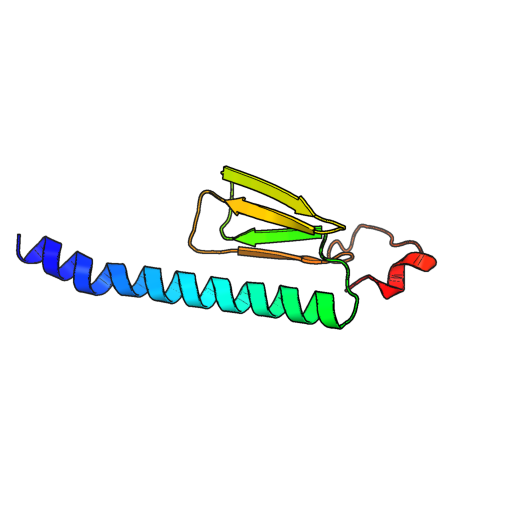.028 1.00 90.12 88 GLN A CA 1
ATOM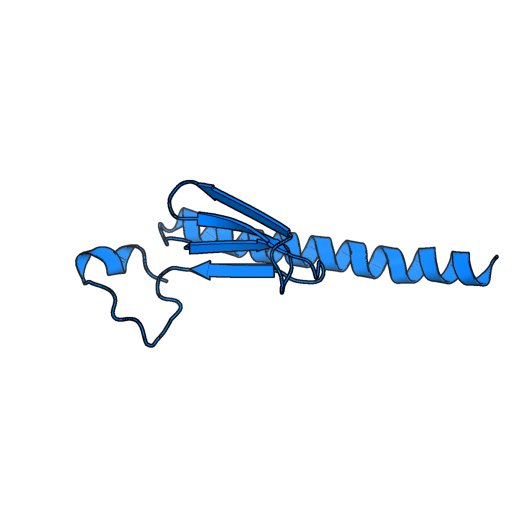 703 C C . GLN A 1 88 ? -11.719 -4.462 16.859 1.00 90.12 88 GLN A C 1
ATOM 705 O O . GLN A 1 88 ? -11.046 -5.185 16.138 1.00 90.12 88 GLN A O 1
ATOM 710 N N . GLN A 1 89 ? -13.008 -4.220 16.604 1.00 91.00 89 GLN A N 1
ATOM 711 C CA . GLN A 1 89 ? -13.730 -4.804 15.465 1.00 91.00 89 GLN A CA 1
ATOM 712 C C . GLN A 1 89 ? -13.198 -4.366 14.086 1.00 91.00 89 GLN A C 1
ATOM 714 O O . GLN A 1 89 ? -13.503 -5.007 13.087 1.00 91.00 89 GLN A O 1
ATOM 719 N N . PHE A 1 90 ? -12.446 -3.262 14.018 1.00 92.88 90 PHE A N 1
ATOM 720 C CA . PHE A 1 90 ? -11.835 -2.759 12.784 1.00 92.88 90 PHE A CA 1
ATOM 721 C C . PHE A 1 90 ? -10.337 -3.082 12.698 1.00 92.88 90 PHE A C 1
ATOM 723 O O . PHE A 1 90 ? -9.686 -2.639 11.748 1.00 92.88 90 PHE A O 1
ATOM 730 N N . SER A 1 91 ? -9.796 -3.784 13.699 1.00 91.31 91 SER A N 1
ATOM 731 C CA . SER A 1 91 ? -8.412 -4.256 13.743 1.00 91.31 91 SER A CA 1
ATOM 732 C C . SER A 1 91 ? -8.243 -5.536 12.930 1.00 91.31 91 SER A C 1
ATOM 734 O O . SER A 1 91 ? -9.181 -6.329 12.836 1.00 91.31 91 SER A O 1
ATOM 736 N N . PHE A 1 92 ? -7.048 -5.726 12.372 1.00 86.94 92 PHE A N 1
ATOM 737 C CA . PHE A 1 92 ? -6.537 -7.042 11.990 1.00 86.94 92 PHE A CA 1
ATOM 738 C C . PHE A 1 92 ? -6.252 -7.893 13.237 1.00 86.94 92 PHE A C 1
ATOM 740 O O . PHE A 1 92 ? -5.947 -7.286 14.297 1.00 86.94 92 PHE A O 1
#

pLDDT: mean 93.28, std 4.67, range [68.25, 98.25]

Foldseek 3Di:
DVVVVVCCVPVVVVQVVLLVVQVVVLVVVVVVLVVQLAQWQEWEQADDAFPDWDDDDNYIYTYHDGRNHIHTHTAAPDVVDDDPPVCVSNGD

Sequence (92 aa):
MQFIHSILTTIGPFFLLLGVLIFVHEFGHFIVAKFFGVRVEVFSLGFGKKILQYKKGDTTYCLSLIPLGGYVKMYGDDPNKEIPKEEQQFSF

Secondary structure (DSSP, 8-state):
-HHHHHHHHHHHHHHHHHHHHHHHHHHHHHHHHHHTTPPEEEEEEEEEEEEEEEEETTEEEEEEEEEEEEEEEETT--TTSPPPTTTGGG--